Protein AF-A0A1A0M6Z0-F1 (afdb_monomer)

Structure (mmCIF, N/CA/C/O backbone):
data_AF-A0A1A0M6Z0-F1
#
_entry.id   AF-A0A1A0M6Z0-F1
#
loop_
_atom_site.group_PDB
_atom_site.id
_atom_site.type_symbol
_atom_site.label_atom_id
_atom_site.label_alt_id
_atom_site.label_comp_id
_atom_site.label_asym_id
_atom_site.label_entity_id
_atom_site.label_seq_id
_atom_site.pdbx_PDB_ins_code
_atom_site.Cartn_x
_atom_site.Cartn_y
_atom_site.Cartn_z
_atom_site.occupancy
_atom_site.B_iso_or_equiv
_atom_site.auth_seq_id
_atom_site.auth_comp_id
_atom_site.auth_asym_id
_atom_site.auth_atom_id
_atom_site.pdbx_PDB_model_num
ATOM 1 N N . MET A 1 1 ? 28.512 4.166 -19.469 1.00 42.91 1 MET A N 1
ATOM 2 C CA . MET A 1 1 ? 28.327 4.038 -18.009 1.00 42.91 1 MET A CA 1
ATOM 3 C C . MET A 1 1 ? 26.845 3.820 -17.763 1.00 42.91 1 MET A C 1
ATOM 5 O O . MET A 1 1 ? 26.070 4.728 -18.014 1.00 42.91 1 MET A O 1
ATOM 9 N N . THR A 1 2 ? 26.439 2.606 -17.400 1.00 44.97 2 THR A N 1
ATOM 10 C CA . THR A 1 2 ? 25.062 2.294 -16.995 1.00 44.97 2 THR A CA 1
ATOM 11 C C . THR A 1 2 ? 24.866 2.807 -15.576 1.00 44.97 2 THR A C 1
ATOM 13 O O . THR A 1 2 ? 25.335 2.184 -14.624 1.00 44.97 2 THR A O 1
ATOM 16 N N . THR A 1 3 ? 24.263 3.985 -15.435 1.00 50.03 3 THR A N 1
ATOM 17 C CA . THR A 1 3 ? 23.803 4.492 -14.141 1.00 50.03 3 THR A CA 1
ATOM 18 C C . THR A 1 3 ? 22.821 3.466 -13.589 1.00 50.03 3 THR A C 1
ATOM 20 O O . THR A 1 3 ? 21.829 3.167 -14.244 1.00 50.03 3 THR A O 1
ATOM 23 N N . ALA A 1 4 ? 23.149 2.845 -12.460 1.00 47.69 4 ALA A N 1
ATOM 24 C CA . ALA A 1 4 ? 22.268 1.855 -11.865 1.00 47.69 4 ALA A CA 1
ATOM 25 C C . ALA A 1 4 ? 21.030 2.556 -11.283 1.00 47.69 4 ALA A C 1
ATOM 27 O O . ALA A 1 4 ? 21.146 3.574 -10.598 1.00 47.69 4 ALA A O 1
ATOM 28 N N . ASP A 1 5 ? 19.859 2.018 -11.612 1.00 58.94 5 ASP A N 1
ATOM 29 C CA . ASP A 1 5 ? 18.557 2.546 -11.220 1.00 58.94 5 ASP A CA 1
ATOM 30 C C . ASP A 1 5 ? 18.281 2.252 -9.744 1.00 58.94 5 ASP A C 1
ATOM 32 O O . ASP A 1 5 ? 18.386 1.103 -9.303 1.00 58.94 5 ASP A O 1
ATOM 36 N N . TYR A 1 6 ? 17.882 3.267 -8.973 1.00 56.53 6 TYR A N 1
ATOM 37 C CA . TYR A 1 6 ? 17.514 3.072 -7.571 1.00 56.53 6 TYR A CA 1
ATOM 38 C C . TYR A 1 6 ? 16.290 3.894 -7.169 1.00 56.53 6 TYR A C 1
ATOM 40 O O . TYR A 1 6 ? 16.119 5.054 -7.543 1.00 56.53 6 TYR A O 1
ATOM 48 N N . TRP A 1 7 ? 15.457 3.270 -6.339 1.00 61.56 7 TRP A N 1
ATOM 49 C CA . TRP A 1 7 ? 14.316 3.888 -5.680 1.00 61.56 7 TRP A CA 1
ATOM 50 C C . TRP A 1 7 ? 14.749 4.431 -4.328 1.00 61.56 7 TRP A C 1
ATOM 52 O O . TRP A 1 7 ? 15.150 3.664 -3.449 1.00 61.56 7 TRP A O 1
ATOM 62 N N . LEU A 1 8 ? 14.641 5.746 -4.139 1.00 61.22 8 LEU A N 1
ATOM 63 C CA . LEU A 1 8 ? 15.002 6.363 -2.869 1.00 61.22 8 LEU A CA 1
ATOM 64 C C . LEU A 1 8 ? 13.755 6.531 -1.993 1.00 61.22 8 LEU A C 1
ATOM 66 O O . LEU A 1 8 ? 12.847 7.290 -2.367 1.00 61.22 8 LEU A O 1
ATOM 70 N N . PRO A 1 9 ? 13.690 5.854 -0.826 1.00 66.19 9 PRO A N 1
ATOM 71 C CA . PRO A 1 9 ? 12.612 6.086 0.122 1.00 66.19 9 PRO A CA 1
ATOM 72 C C . PRO A 1 9 ? 12.661 7.550 0.551 1.00 66.19 9 PRO A C 1
ATOM 74 O O . PRO A 1 9 ? 13.737 8.068 0.841 1.00 66.19 9 PRO A O 1
ATOM 77 N N . GLN A 1 10 ? 11.512 8.221 0.596 1.00 70.44 10 GLN A N 1
ATOM 78 C CA . GLN A 1 10 ? 11.462 9.629 0.985 1.00 70.44 10 GLN A CA 1
ATOM 79 C C . GLN A 1 10 ? 11.351 9.757 2.514 1.00 70.44 10 GLN A C 1
ATOM 81 O O . GLN A 1 10 ? 10.290 9.455 3.077 1.00 70.44 10 GLN A O 1
ATOM 86 N N . PRO A 1 11 ? 12.421 10.170 3.225 1.00 62.00 11 PRO A N 1
ATOM 87 C CA . PRO A 1 11 ? 12.352 10.375 4.667 1.00 62.00 11 PRO A CA 1
ATOM 88 C C . PRO A 1 11 ? 11.348 11.491 4.989 1.00 62.00 11 PRO A C 1
ATOM 90 O O . PRO A 1 11 ? 11.318 12.525 4.332 1.00 62.00 11 PRO A O 1
ATOM 93 N N . GLY A 1 12 ? 10.495 11.268 5.992 1.00 66.81 12 GLY A N 1
ATOM 94 C CA . GLY A 1 12 ? 9.448 12.216 6.401 1.00 66.81 12 GLY A CA 1
ATOM 95 C C . GLY A 1 12 ? 8.078 11.997 5.748 1.00 66.81 12 GLY A C 1
ATOM 96 O O . GLY A 1 12 ? 7.085 12.500 6.268 1.00 66.81 12 GLY A O 1
ATOM 97 N N . ARG A 1 13 ? 7.979 11.192 4.680 1.00 75.00 13 ARG A N 1
ATOM 98 C CA . ARG A 1 13 ? 6.681 10.794 4.110 1.00 75.00 13 ARG A CA 1
ATOM 99 C C . ARG A 1 13 ? 6.037 9.653 4.918 1.00 75.00 13 ARG A C 1
ATOM 101 O O . ARG A 1 13 ? 6.749 8.805 5.471 1.00 75.00 13 ARG A O 1
ATOM 108 N N . PRO A 1 14 ? 4.694 9.619 5.024 1.00 77.50 14 PRO A N 1
ATOM 109 C CA . PRO A 1 14 ? 3.999 8.604 5.804 1.00 77.50 14 PRO A CA 1
ATOM 110 C C . PRO A 1 14 ? 4.190 7.209 5.201 1.00 77.50 14 PRO A C 1
ATOM 112 O O . PRO A 1 14 ? 4.203 7.026 3.988 1.00 77.50 14 PRO A O 1
ATOM 115 N N . LYS A 1 15 ? 4.315 6.206 6.076 1.00 86.56 15 LYS A N 1
ATOM 116 C CA . LYS A 1 15 ? 4.218 4.788 5.709 1.00 86.56 15 LYS A CA 1
ATOM 117 C C . LYS A 1 15 ? 2.877 4.248 6.176 1.00 86.56 15 LYS A C 1
ATOM 119 O O . LYS A 1 15 ? 2.520 4.439 7.342 1.00 86.56 15 LYS A O 1
ATOM 124 N N . ILE A 1 16 ? 2.190 3.512 5.309 1.00 90.38 16 ILE A N 1
ATOM 125 C CA . ILE A 1 16 ? 0.887 2.919 5.621 1.00 90.38 16 ILE A CA 1
ATOM 126 C C . ILE A 1 16 ? 1.052 1.410 5.755 1.00 90.38 16 ILE A C 1
ATOM 128 O O . ILE A 1 16 ? 1.494 0.727 4.836 1.00 90.38 16 ILE A O 1
ATOM 132 N N . LYS A 1 17 ? 0.714 0.863 6.921 1.00 91.62 17 LYS A N 1
ATOM 133 C CA . LYS A 1 17 ? 0.762 -0.582 7.165 1.00 91.62 17 LYS A CA 1
ATOM 134 C C . LYS A 1 17 ? -0.562 -1.213 6.774 1.00 91.62 17 LYS A C 1
ATOM 136 O O . LYS A 1 17 ? -1.584 -0.852 7.349 1.00 91.62 17 LYS A O 1
ATOM 141 N N . LEU A 1 18 ? -0.525 -2.207 5.896 1.00 90.69 18 LEU A N 1
ATOM 142 C CA . LEU A 1 18 ? -1.673 -3.060 5.629 1.00 90.69 18 LEU A CA 1
ATOM 143 C C . LEU A 1 18 ? -1.694 -4.227 6.617 1.00 90.69 18 LEU A C 1
ATOM 145 O O . LEU A 1 18 ? -0.707 -4.960 6.745 1.00 90.69 18 LEU A O 1
ATOM 149 N N . LEU A 1 19 ? -2.810 -4.391 7.318 1.00 90.31 19 LEU A N 1
ATOM 150 C CA . LEU A 1 19 ? -3.018 -5.399 8.350 1.00 90.31 19 LEU A CA 1
ATOM 151 C C . LEU A 1 19 ? -4.019 -6.461 7.884 1.00 90.31 19 LEU A C 1
ATOM 153 O O . LEU A 1 19 ? -5.024 -6.134 7.253 1.00 90.31 19 LEU A O 1
ATOM 157 N N . ASP A 1 20 ? -3.763 -7.722 8.228 1.00 87.06 20 ASP A N 1
ATOM 158 C CA . ASP A 1 20 ? -4.766 -8.782 8.118 1.00 87.06 20 ASP A CA 1
ATOM 159 C C . ASP A 1 20 ? -5.841 -8.668 9.216 1.00 87.06 20 ASP A C 1
ATOM 161 O O . ASP A 1 20 ? -5.754 -7.836 10.121 1.00 87.06 20 ASP A O 1
ATOM 165 N N . GLU A 1 21 ? -6.850 -9.536 9.153 1.00 85.38 21 GLU A N 1
ATOM 166 C CA . GLU A 1 21 ? -7.948 -9.618 10.132 1.00 85.38 21 GLU A CA 1
ATOM 167 C C . GLU A 1 21 ? -7.468 -9.914 11.563 1.00 85.38 21 GLU A C 1
ATOM 169 O O . GLU A 1 21 ? -8.157 -9.625 12.536 1.00 85.38 21 GLU A O 1
ATOM 174 N N . ARG A 1 22 ? -6.254 -10.456 11.708 1.00 84.12 22 ARG A N 1
ATOM 175 C CA . ARG A 1 22 ? -5.599 -10.730 12.993 1.00 84.12 22 ARG A CA 1
ATOM 176 C C . ARG A 1 22 ? -4.721 -9.563 13.464 1.00 84.12 22 ARG A C 1
ATOM 178 O O . ARG A 1 22 ? -3.965 -9.718 14.422 1.00 84.12 22 ARG A O 1
ATOM 185 N N . GLY A 1 23 ? -4.756 -8.418 12.778 1.00 83.81 23 GLY A N 1
ATOM 186 C CA . GLY A 1 23 ? -3.953 -7.232 13.086 1.00 83.81 23 GLY A CA 1
ATOM 187 C C . GLY A 1 23 ? -2.468 -7.356 12.720 1.00 83.81 23 GLY A C 1
ATOM 188 O O . GLY A 1 23 ? -1.654 -6.514 13.112 1.00 83.81 23 GLY A O 1
ATOM 189 N N . ARG A 1 24 ? -2.066 -8.393 11.977 1.00 85.12 24 ARG A N 1
ATOM 190 C CA . ARG A 1 24 ? -0.671 -8.611 11.575 1.00 85.12 24 ARG A CA 1
ATOM 191 C C . ARG A 1 24 ? -0.381 -7.837 10.300 1.00 85.12 24 ARG A C 1
ATOM 193 O O . ARG A 1 24 ? -1.099 -7.955 9.317 1.00 85.12 24 ARG A O 1
ATOM 200 N N . THR A 1 25 ? 0.734 -7.109 10.276 1.00 86.44 25 THR A N 1
ATOM 201 C CA . THR A 1 25 ? 1.188 -6.449 9.044 1.00 86.44 25 THR A CA 1
ATOM 202 C C . THR A 1 25 ? 1.530 -7.487 7.983 1.00 86.44 25 THR A C 1
ATOM 204 O O . THR A 1 25 ? 2.361 -8.368 8.243 1.00 86.44 25 THR A O 1
ATOM 207 N N . VAL A 1 26 ? 0.898 -7.360 6.818 1.00 84.25 26 VAL A N 1
ATOM 208 C CA . VAL A 1 26 ? 1.119 -8.195 5.629 1.00 84.25 26 VAL A CA 1
ATOM 209 C C . VAL A 1 26 ? 1.898 -7.453 4.545 1.00 84.25 26 VAL A C 1
ATOM 211 O O . VAL A 1 26 ? 2.695 -8.068 3.848 1.00 84.25 26 VAL A O 1
ATOM 214 N N . CYS A 1 27 ? 1.732 -6.134 4.461 1.00 86.69 27 CYS A N 1
ATOM 215 C CA . CYS A 1 27 ? 2.376 -5.262 3.484 1.00 86.69 27 CYS A CA 1
ATOM 216 C C . CYS A 1 27 ? 2.587 -3.881 4.115 1.00 86.69 27 CYS A C 1
ATOM 218 O O . CYS A 1 27 ? 1.865 -3.495 5.041 1.00 86.69 27 CYS A O 1
ATOM 220 N N . VAL A 1 28 ? 3.577 -3.139 3.638 1.00 88.31 28 VAL A N 1
ATOM 221 C CA . VAL A 1 28 ? 3.775 -1.732 3.995 1.00 88.31 28 VAL A CA 1
ATOM 222 C C . VAL A 1 28 ? 3.829 -0.932 2.708 1.00 88.31 28 VAL A C 1
ATOM 224 O O . VAL A 1 28 ? 4.572 -1.290 1.814 1.00 88.31 28 VAL A O 1
ATOM 227 N N . PHE A 1 29 ? 3.068 0.145 2.605 1.00 87.62 29 PHE A N 1
ATOM 228 C CA . PHE A 1 29 ? 3.183 1.081 1.496 1.00 87.62 29 PHE A CA 1
ATOM 229 C C . PHE A 1 29 ? 4.147 2.193 1.896 1.00 87.62 29 PHE A C 1
ATOM 231 O O . PHE A 1 29 ? 3.946 2.857 2.921 1.00 87.62 29 PHE A O 1
ATOM 238 N N . GLY A 1 30 ? 5.220 2.345 1.124 1.00 84.19 30 GLY A N 1
ATOM 239 C CA . GLY A 1 30 ? 6.194 3.420 1.271 1.00 84.19 30 GLY A CA 1
ATOM 240 C C . GLY A 1 30 ? 6.110 4.393 0.102 1.00 84.19 30 GLY A C 1
ATOM 241 O O . GLY A 1 30 ? 5.758 3.997 -1.004 1.00 84.19 30 GLY A O 1
ATOM 242 N N .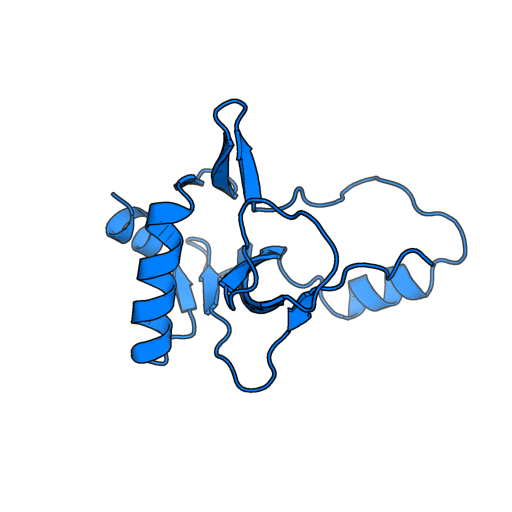 TRP A 1 31 ? 6.429 5.660 0.355 1.00 80.44 31 TRP A N 1
ATOM 243 C CA . TRP A 1 31 ? 6.521 6.688 -0.678 1.00 80.44 31 TRP A CA 1
ATOM 244 C C . TRP A 1 31 ? 7.959 6.771 -1.184 1.00 80.44 31 TRP A C 1
ATOM 246 O O . TRP A 1 31 ? 8.894 6.977 -0.398 1.00 80.44 31 TRP A O 1
ATOM 256 N N . TYR A 1 32 ? 8.138 6.599 -2.486 1.00 77.19 32 TYR A N 1
ATOM 257 C CA . TYR A 1 32 ? 9.444 6.596 -3.125 1.00 77.19 32 TYR A CA 1
ATOM 258 C C . TYR A 1 32 ? 9.492 7.644 -4.218 1.00 77.19 32 TYR A C 1
ATOM 260 O O . TYR A 1 32 ? 8.520 7.868 -4.933 1.00 77.19 32 TYR A O 1
ATOM 268 N N . LYS A 1 33 ? 10.660 8.263 -4.357 1.00 67.88 33 LYS A N 1
ATOM 269 C CA . LYS A 1 33 ? 10.969 9.118 -5.494 1.00 67.88 33 LYS A CA 1
ATOM 270 C C . LYS A 1 33 ? 11.880 8.349 -6.429 1.00 67.88 33 LYS A C 1
ATOM 272 O O . LYS A 1 33 ? 12.887 7.785 -5.990 1.00 67.88 33 LYS A O 1
ATOM 277 N N . HIS A 1 34 ? 11.518 8.337 -7.703 1.00 63.47 34 HIS A N 1
ATOM 278 C CA . HIS A 1 34 ? 12.392 7.825 -8.740 1.00 63.47 34 HIS A CA 1
ATOM 279 C C . HIS A 1 34 ? 13.527 8.820 -8.995 1.00 63.47 34 HIS A C 1
ATOM 281 O O . HIS A 1 34 ? 13.284 10.016 -9.160 1.00 63.47 34 HIS A O 1
ATOM 287 N N . THR A 1 35 ? 14.763 8.335 -9.057 1.00 57.66 35 THR A N 1
ATOM 288 C CA . THR A 1 35 ? 15.905 9.114 -9.551 1.00 57.66 35 THR A CA 1
ATOM 289 C C . THR A 1 35 ? 16.415 8.468 -10.834 1.00 57.66 35 THR A C 1
ATOM 291 O O . THR A 1 35 ? 16.539 7.252 -10.897 1.00 57.66 35 THR A O 1
ATOM 294 N N . GLN A 1 36 ? 16.627 9.279 -11.870 1.00 51.78 36 GLN A N 1
ATOM 295 C CA . GLN A 1 36 ? 16.611 8.877 -13.278 1.00 51.78 36 GLN A CA 1
ATOM 296 C C . GLN A 1 36 ? 17.684 7.844 -13.694 1.00 51.78 36 GLN A C 1
ATOM 298 O O . GLN A 1 36 ? 18.882 8.111 -13.622 1.00 51.78 36 GLN A O 1
ATOM 303 N N . GLY A 1 37 ? 17.191 6.744 -14.265 1.00 47.06 37 GLY A N 1
ATOM 304 C CA . GLY A 1 37 ? 17.741 5.895 -15.325 1.00 47.06 37 GLY A CA 1
ATOM 305 C C . GLY A 1 37 ? 16.554 5.107 -15.933 1.00 47.06 37 GLY A C 1
ATOM 306 O O . GLY A 1 37 ? 15.450 5.123 -15.381 1.00 47.06 37 GLY A O 1
ATOM 307 N N . ALA A 1 38 ? 16.657 4.640 -17.177 1.00 49.16 38 ALA A N 1
ATOM 308 C CA . ALA A 1 38 ? 15.487 4.372 -18.020 1.00 49.16 38 ALA A CA 1
ATOM 309 C C . ALA A 1 38 ? 14.696 3.090 -17.655 1.00 49.16 38 ALA A C 1
ATOM 311 O O . ALA A 1 38 ? 15.259 2.006 -17.585 1.00 49.16 38 ALA A O 1
ATOM 312 N N . LEU A 1 39 ? 13.359 3.239 -17.618 1.00 48.44 39 LEU A N 1
ATOM 313 C CA . LEU A 1 39 ? 12.297 2.216 -17.733 1.00 48.44 39 LEU A CA 1
ATOM 314 C C . LEU A 1 39 ? 11.969 1.336 -16.506 1.00 48.44 39 LEU A C 1
ATOM 316 O O . LEU A 1 39 ? 12.196 0.129 -16.494 1.00 48.44 39 LEU A O 1
ATOM 320 N N . ALA A 1 40 ? 11.181 1.902 -15.585 1.00 44.94 40 ALA A N 1
ATOM 321 C CA . ALA A 1 40 ? 10.017 1.205 -15.027 1.00 44.94 40 ALA A CA 1
ATOM 322 C C . ALA A 1 40 ? 8.745 1.872 -15.600 1.00 44.94 40 ALA A C 1
ATOM 324 O O . ALA A 1 40 ? 8.431 2.998 -15.218 1.00 44.94 40 ALA A O 1
ATOM 325 N N . PRO A 1 41 ? 8.009 1.244 -16.536 1.00 44.75 41 PRO A N 1
ATOM 326 C CA . PRO A 1 41 ? 6.936 1.911 -17.288 1.00 44.75 41 PRO A CA 1
ATOM 327 C C . PRO A 1 41 ? 5.708 2.326 -16.454 1.00 44.75 41 PRO A C 1
ATOM 329 O O . PRO A 1 41 ? 4.815 2.976 -16.982 1.00 44.75 41 PRO A O 1
ATOM 332 N N . TRP A 1 42 ? 5.652 1.981 -15.163 1.00 50.59 42 TRP A N 1
ATOM 333 C CA . TRP A 1 42 ? 4.616 2.443 -14.227 1.00 50.59 42 TRP A CA 1
ATOM 334 C C . TRP A 1 42 ? 4.988 3.703 -13.448 1.00 50.59 42 TRP A C 1
ATOM 336 O O . TRP A 1 42 ? 4.158 4.222 -12.707 1.00 50.59 42 TRP A O 1
ATOM 346 N N . ALA A 1 43 ? 6.221 4.182 -13.586 1.00 48.19 43 ALA A N 1
ATOM 347 C CA . ALA A 1 43 ? 6.700 5.335 -12.853 1.00 48.19 43 ALA A CA 1
ATOM 348 C C . ALA A 1 43 ? 7.547 6.220 -13.763 1.00 48.19 43 ALA A C 1
ATOM 350 O O . ALA A 1 43 ? 8.779 6.200 -13.790 1.00 48.19 43 ALA A O 1
ATOM 351 N N . THR A 1 44 ? 6.834 7.021 -14.538 1.00 42.97 44 THR A N 1
ATOM 352 C CA . THR A 1 44 ? 7.364 8.141 -15.303 1.00 42.97 44 THR A CA 1
ATOM 353 C C . THR A 1 44 ? 7.831 9.243 -14.355 1.00 42.97 44 THR A C 1
ATOM 355 O O . THR A 1 44 ? 7.097 10.181 -14.104 1.00 42.97 44 THR A O 1
ATOM 358 N N . GLY A 1 45 ? 9.037 9.137 -13.785 1.00 46.44 45 GLY A N 1
ATOM 359 C CA . GLY A 1 45 ? 9.724 10.263 -13.120 1.00 46.44 45 GLY A CA 1
ATOM 360 C C . GLY A 1 45 ? 9.042 10.881 -11.886 1.00 46.44 45 GLY A C 1
ATOM 361 O O . GLY A 1 45 ? 9.530 11.884 -11.368 1.00 46.44 45 GLY A O 1
ATOM 362 N N . GLU A 1 46 ? 7.955 10.287 -11.402 1.00 61.97 46 GLU A N 1
ATOM 363 C CA . GLU A 1 46 ? 7.066 10.842 -10.382 1.00 61.97 46 GLU A CA 1
ATOM 364 C C . GLU A 1 46 ? 7.188 10.082 -9.057 1.00 61.97 46 GLU A C 1
ATOM 366 O O . GLU A 1 46 ? 7.506 8.889 -9.006 1.00 61.97 46 GLU A O 1
ATOM 371 N N . GLU A 1 47 ? 6.986 10.803 -7.953 1.00 70.75 47 GLU A N 1
ATOM 372 C CA . GLU A 1 47 ? 6.898 10.182 -6.636 1.00 70.75 47 GLU A CA 1
ATOM 373 C C . GLU A 1 47 ? 5.677 9.257 -6.592 1.00 70.75 47 GLU A C 1
ATOM 375 O O . GLU A 1 47 ? 4.601 9.628 -7.055 1.00 70.75 47 GLU A O 1
ATOM 380 N N . CYS A 1 48 ? 5.824 8.054 -6.043 1.00 76.00 48 CYS A N 1
ATOM 381 C CA . CYS A 1 48 ? 4.727 7.096 -6.005 1.00 76.00 48 CYS A CA 1
ATOM 382 C C . CYS A 1 48 ? 4.771 6.198 -4.770 1.00 76.00 48 CYS A C 1
ATOM 384 O O . CYS A 1 48 ? 5.800 6.022 -4.104 1.00 76.00 48 CYS A O 1
ATOM 386 N N . TRP A 1 49 ? 3.621 5.596 -4.479 1.00 83.12 49 TRP A N 1
ATOM 387 C CA . TRP A 1 49 ? 3.536 4.490 -3.539 1.00 83.12 49 TRP A CA 1
ATOM 388 C C . TRP A 1 49 ? 4.212 3.246 -4.117 1.00 83.12 49 TRP A C 1
ATOM 390 O O . TRP A 1 49 ? 3.983 2.872 -5.265 1.00 83.12 49 TRP A O 1
ATOM 400 N N . ILE A 1 50 ? 4.974 2.548 -3.281 1.00 81.56 50 ILE A N 1
ATOM 401 C CA . ILE A 1 50 ? 5.498 1.215 -3.568 1.00 81.56 50 ILE A CA 1
ATOM 402 C C . ILE A 1 50 ? 5.051 0.276 -2.445 1.00 81.56 50 ILE A C 1
ATOM 404 O O . ILE A 1 50 ? 5.269 0.580 -1.265 1.00 81.56 50 ILE A O 1
ATOM 408 N N . PRO A 1 51 ? 4.414 -0.862 -2.773 1.00 82.88 51 PRO A N 1
ATOM 409 C CA . PRO A 1 51 ? 4.108 -1.880 -1.789 1.00 82.88 51 PRO A CA 1
ATOM 410 C C . PRO A 1 51 ? 5.380 -2.674 -1.475 1.00 82.88 51 PRO A C 1
ATOM 412 O O . PRO A 1 51 ? 5.963 -3.355 -2.314 1.00 82.88 51 PRO A O 1
ATOM 415 N N . GLU A 1 52 ? 5.809 -2.590 -0.229 1.00 79.44 52 GLU A N 1
ATOM 416 C CA . GLU A 1 52 ? 6.918 -3.344 0.323 1.00 79.44 52 GLU A CA 1
ATOM 417 C C . GLU A 1 52 ? 6.387 -4.600 1.011 1.00 79.44 52 GLU A C 1
ATOM 419 O O . GLU A 1 52 ? 5.424 -4.571 1.794 1.00 79.44 52 GLU A O 1
ATOM 424 N N . ASN A 1 53 ? 7.081 -5.714 0.783 1.00 73.19 53 ASN A N 1
ATOM 425 C CA . ASN A 1 53 ? 6.921 -6.892 1.618 1.00 73.19 53 ASN A CA 1
ATOM 426 C C . ASN A 1 53 ? 7.104 -6.518 3.089 1.00 73.19 53 ASN A C 1
ATOM 428 O O . ASN A 1 53 ? 7.905 -5.646 3.435 1.00 73.19 53 ASN A O 1
ATOM 432 N N . LYS A 1 54 ? 6.373 -7.211 3.969 1.00 67.81 54 LYS A N 1
ATOM 433 C CA . LYS A 1 54 ? 6.517 -7.038 5.414 1.00 67.81 54 LYS A CA 1
ATOM 434 C C . LYS A 1 54 ? 8.008 -6.996 5.777 1.00 67.81 54 LYS A C 1
ATOM 436 O O . LYS A 1 54 ? 8.711 -7.959 5.455 1.00 67.81 54 LYS A O 1
ATOM 441 N N . PRO A 1 55 ? 8.487 -5.949 6.477 1.00 52.69 55 PRO A N 1
ATOM 442 C CA . PRO A 1 55 ? 9.867 -5.916 6.916 1.00 52.69 55 PRO A CA 1
ATOM 443 C C . PRO A 1 55 ? 10.108 -7.157 7.766 1.00 52.69 55 PRO A C 1
ATOM 445 O O . PRO A 1 55 ? 9.454 -7.380 8.795 1.00 52.69 55 PRO A O 1
ATOM 448 N N . GLN A 1 56 ? 11.007 -8.010 7.286 1.00 53.69 56 GLN A N 1
ATOM 449 C CA . GLN A 1 56 ? 11.488 -9.135 8.059 1.00 53.69 56 GLN A CA 1
ATOM 450 C C . GLN A 1 56 ? 12.042 -8.571 9.368 1.00 53.69 56 GLN A C 1
ATOM 452 O O . GLN A 1 56 ? 12.754 -7.565 9.360 1.00 53.69 56 GLN A O 1
ATOM 457 N N . ARG A 1 57 ? 11.661 -9.164 10.511 1.00 50.69 57 ARG 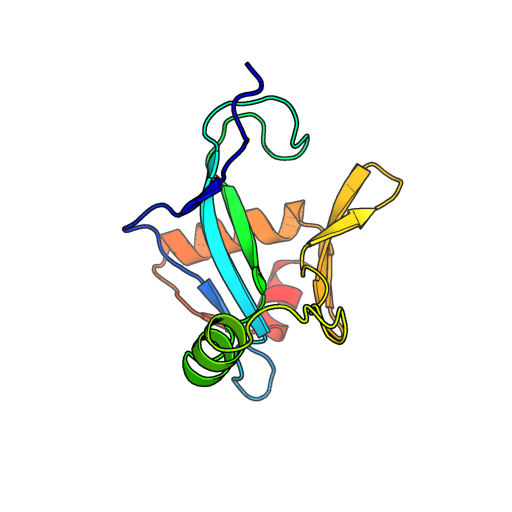A N 1
ATOM 458 C CA . ARG A 1 57 ? 12.139 -8.700 11.826 1.00 50.69 57 ARG A CA 1
ATOM 459 C C . ARG A 1 57 ? 13.662 -8.546 11.765 1.00 50.69 57 ARG A C 1
ATOM 461 O O . ARG A 1 57 ? 14.317 -9.389 11.161 1.00 50.69 57 ARG A O 1
ATOM 468 N N . ASP A 1 58 ? 14.235 -7.552 12.444 1.00 51.59 58 ASP A N 1
ATOM 469 C CA . ASP A 1 58 ? 15.691 -7.305 12.442 1.00 51.59 58 ASP A CA 1
ATOM 470 C C . ASP A 1 58 ? 16.532 -8.556 12.725 1.00 51.59 58 ASP A C 1
ATOM 472 O O . ASP A 1 58 ? 17.634 -8.702 12.208 1.00 51.59 58 ASP A O 1
ATOM 476 N N . LYS A 1 59 ? 15.992 -9.510 13.490 1.00 47.59 59 LYS A N 1
ATOM 477 C CA . LYS A 1 59 ? 16.604 -10.821 13.746 1.00 47.59 59 LYS A CA 1
ATOM 478 C C . LYS A 1 59 ? 16.785 -11.672 12.479 1.00 47.59 59 LYS A C 1
ATOM 480 O O . LYS A 1 59 ? 17.783 -12.369 12.349 1.00 47.59 59 LYS A O 1
ATOM 485 N N . GLN A 1 60 ? 15.833 -11.623 11.555 1.00 51.69 60 GLN A N 1
ATOM 486 C CA . GLN A 1 60 ? 15.891 -12.301 10.262 1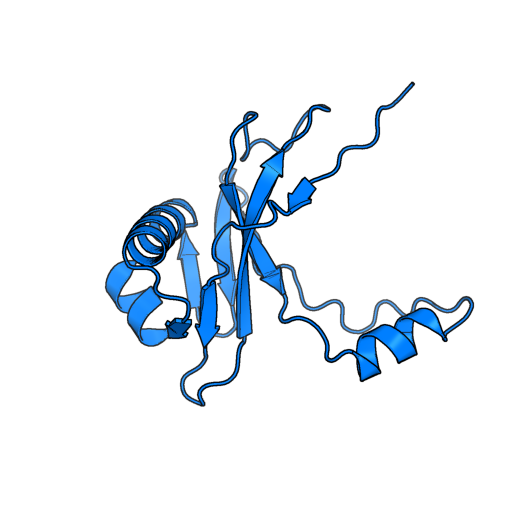.00 51.69 60 GLN A CA 1
ATOM 487 C C . GLN A 1 60 ? 16.795 -11.537 9.285 1.00 51.69 60 GLN A C 1
ATOM 489 O O . GLN A 1 60 ? 17.628 -12.165 8.642 1.00 51.69 60 GLN A O 1
ATOM 494 N N . ARG A 1 61 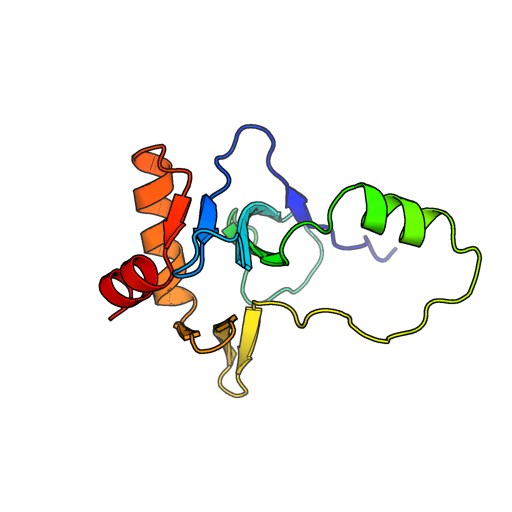? 16.744 -1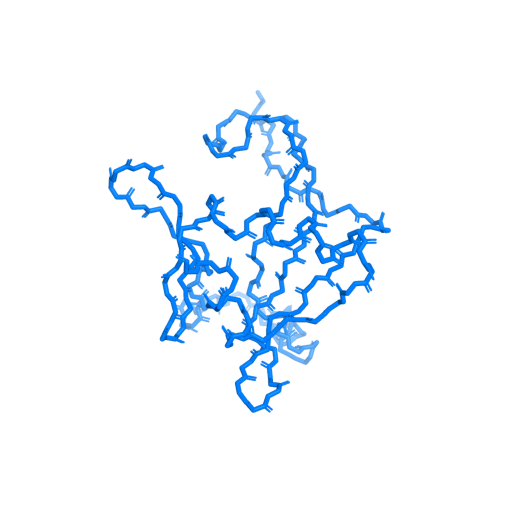0.195 9.284 1.00 50.66 61 ARG A N 1
ATOM 495 C CA . ARG A 1 61 ? 17.682 -9.348 8.523 1.00 50.66 61 ARG A CA 1
ATOM 496 C C . ARG A 1 61 ? 19.140 -9.586 8.941 1.00 50.66 61 ARG A C 1
ATOM 498 O O . ARG A 1 61 ? 19.999 -9.772 8.091 1.00 50.66 61 ARG A O 1
ATOM 505 N N . ARG A 1 62 ? 19.418 -9.671 10.250 1.00 51.38 62 ARG A N 1
ATOM 506 C CA . ARG A 1 62 ? 20.748 -10.022 10.791 1.00 51.38 62 ARG A CA 1
ATOM 507 C C . ARG A 1 62 ? 21.175 -11.443 10.425 1.00 51.38 62 ARG A C 1
ATOM 509 O O . ARG A 1 62 ? 22.333 -11.636 10.092 1.00 51.38 62 ARG A O 1
ATOM 516 N N . ARG A 1 63 ? 20.258 -12.419 10.430 1.00 52.31 63 ARG A N 1
ATOM 517 C CA . ARG A 1 63 ? 20.555 -13.787 9.962 1.00 52.31 63 ARG A CA 1
ATOM 518 C C . ARG A 1 63 ? 20.922 -13.834 8.479 1.00 52.31 63 ARG A C 1
ATOM 520 O O . ARG A 1 63 ? 21.784 -14.619 8.118 1.00 52.31 63 ARG A O 1
ATOM 527 N N . MET A 1 64 ? 20.293 -13.001 7.652 1.00 50.69 64 MET A N 1
ATOM 528 C CA . MET A 1 64 ? 20.621 -12.896 6.227 1.00 50.69 64 MET A CA 1
ATOM 529 C C . MET A 1 64 ? 21.957 -12.191 5.976 1.00 50.69 64 MET A C 1
ATOM 531 O O . MET A 1 64 ? 22.677 -12.575 5.067 1.00 50.69 64 MET A O 1
ATOM 535 N N . LEU A 1 65 ? 22.307 -11.196 6.799 1.00 51.16 65 LEU A N 1
ATOM 536 C CA . LEU A 1 65 ? 23.595 -10.493 6.724 1.00 51.16 65 LEU A CA 1
ATOM 537 C C . LEU A 1 65 ? 24.776 -11.331 7.248 1.00 51.16 65 LEU A C 1
ATOM 539 O O . LEU A 1 65 ? 25.905 -11.089 6.847 1.00 51.16 65 LEU A O 1
ATOM 543 N N . GLN A 1 66 ? 24.530 -12.289 8.149 1.00 46.88 66 GLN A N 1
ATOM 544 C CA . GLN A 1 66 ? 25.558 -13.165 8.736 1.00 46.88 66 GLN A CA 1
ATOM 545 C C . GLN A 1 66 ? 25.789 -14.466 7.957 1.00 46.88 66 GLN A C 1
ATOM 547 O O . GLN A 1 66 ? 26.736 -15.190 8.255 1.00 46.88 66 GLN A O 1
ATOM 552 N N . SER A 1 67 ? 24.930 -14.810 6.993 1.00 44.81 67 SER A N 1
ATOM 553 C CA . SER A 1 67 ? 25.162 -15.973 6.140 1.00 44.81 67 SER A CA 1
ATOM 554 C C . SER A 1 67 ? 26.085 -15.586 4.990 1.00 44.81 67 SER A C 1
ATOM 556 O O . SER A 1 67 ? 25.615 -15.234 3.907 1.00 44.81 67 SER A O 1
ATOM 558 N N . ASP A 1 68 ? 27.391 -15.666 5.229 1.00 42.59 68 ASP A N 1
ATOM 559 C CA . ASP A 1 68 ? 28.384 -15.657 4.162 1.00 42.59 68 ASP A CA 1
ATOM 560 C C . ASP A 1 68 ? 28.038 -16.745 3.128 1.00 42.59 68 ASP A C 1
ATOM 562 O O . ASP A 1 68 ? 27.987 -17.944 3.407 1.00 42.59 68 ASP A O 1
ATOM 566 N N . ASN A 1 69 ? 27.779 -16.295 1.904 1.00 39.94 69 ASN A N 1
ATOM 567 C CA . ASN A 1 69 ? 27.963 -17.051 0.670 1.00 39.94 69 ASN A CA 1
ATOM 568 C C . ASN A 1 69 ? 27.063 -18.269 0.352 1.00 39.94 69 ASN A C 1
ATOM 570 O O . ASN A 1 69 ? 27.423 -19.085 -0.496 1.00 39.94 69 ASN A O 1
ATOM 574 N N . LYS A 1 70 ? 25.856 -18.396 0.923 1.00 38.28 70 LYS A N 1
ATOM 575 C CA . LYS A 1 70 ? 24.812 -19.280 0.349 1.00 38.28 70 LYS A CA 1
ATOM 576 C C . LYS A 1 70 ? 23.440 -18.620 0.364 1.00 38.28 70 LYS A C 1
ATOM 578 O O . LYS A 1 70 ? 22.592 -18.929 1.200 1.00 38.28 70 LYS A O 1
ATOM 583 N N . TYR A 1 71 ? 23.207 -17.754 -0.621 1.00 38.41 71 TYR A N 1
ATOM 584 C CA . TYR A 1 71 ? 21.859 -17.384 -1.041 1.00 38.41 71 TYR A CA 1
ATOM 585 C C . TYR A 1 71 ? 21.103 -18.664 -1.423 1.00 38.41 71 TYR A C 1
ATOM 587 O O . TYR A 1 71 ? 21.293 -19.214 -2.504 1.00 38.41 71 TYR A O 1
ATOM 595 N N . ARG A 1 72 ? 20.283 -19.198 -0.514 1.00 38.91 72 ARG A N 1
ATOM 596 C CA . ARG A 1 72 ? 19.280 -20.205 -0.867 1.00 38.91 72 ARG A CA 1
ATOM 597 C C . ARG A 1 72 ? 18.042 -19.434 -1.334 1.00 38.91 72 ARG A C 1
ATOM 599 O O . ARG A 1 72 ? 17.437 -18.767 -0.497 1.00 38.91 72 ARG A O 1
ATOM 606 N N . PRO A 1 73 ? 17.627 -19.518 -2.611 1.00 35.91 73 PRO A N 1
ATOM 607 C CA . PRO A 1 73 ? 16.421 -18.860 -3.123 1.00 35.91 73 PRO A CA 1
ATOM 608 C C . PRO A 1 73 ? 15.134 -19.561 -2.638 1.00 35.91 73 PRO A C 1
ATOM 610 O O . PRO A 1 73 ? 14.206 -19.791 -3.402 1.00 35.91 73 PRO A O 1
ATOM 613 N N . GLY A 1 74 ? 15.073 -19.944 -1.361 1.00 34.34 74 GLY A N 1
ATOM 614 C CA . GLY A 1 74 ? 13.913 -20.567 -0.736 1.00 34.34 74 GLY A CA 1
ATOM 615 C C . GLY A 1 74 ? 13.207 -19.549 0.146 1.00 34.34 74 GLY A C 1
ATOM 616 O O . GLY A 1 74 ? 13.695 -19.252 1.232 1.00 34.34 74 GLY A O 1
ATOM 617 N N . HIS A 1 75 ? 12.059 -19.051 -0.315 1.00 38.81 75 HIS A N 1
ATOM 618 C CA . HIS A 1 75 ? 11.203 -18.041 0.327 1.00 38.81 75 HIS A CA 1
ATOM 619 C C . HIS A 1 75 ? 11.613 -16.574 0.126 1.00 38.81 75 HIS A C 1
ATOM 621 O O . HIS A 1 75 ? 11.565 -15.772 1.061 1.00 38.81 75 HIS A O 1
ATOM 627 N N . GLN A 1 76 ? 11.916 -16.173 -1.113 1.00 46.84 76 GLN A N 1
ATOM 628 C CA . GLN A 1 76 ? 11.549 -14.808 -1.494 1.00 46.84 76 GLN A CA 1
ATOM 629 C C . GLN A 1 76 ? 10.023 -14.736 -1.430 1.00 46.84 76 GLN A C 1
ATOM 631 O O . GLN A 1 76 ? 9.336 -15.396 -2.209 1.00 46.84 76 GLN A O 1
ATOM 636 N N . THR A 1 77 ? 9.481 -14.004 -0.455 1.00 54.06 77 THR A N 1
ATOM 637 C CA . THR A 1 77 ? 8.063 -13.648 -0.496 1.00 54.06 77 THR A CA 1
ATOM 638 C C . THR A 1 77 ? 7.855 -12.913 -1.818 1.00 54.06 77 THR A C 1
ATOM 640 O O . THR A 1 77 ? 8.576 -11.937 -2.054 1.00 54.06 77 THR A O 1
ATOM 643 N N . PRO A 1 78 ? 6.957 -13.382 -2.703 1.00 60.16 78 PRO A N 1
ATOM 644 C CA . PRO A 1 78 ? 6.739 -12.718 -3.978 1.00 60.16 78 PRO A CA 1
ATOM 645 C C . PRO A 1 78 ? 6.424 -11.247 -3.724 1.00 60.16 78 PRO A C 1
ATOM 647 O O . PRO A 1 78 ? 5.819 -10.907 -2.703 1.00 60.16 78 PRO A O 1
ATOM 650 N N . SER A 1 79 ? 6.894 -10.372 -4.614 1.00 69.75 79 SER A N 1
ATOM 651 C CA . SER A 1 79 ? 6.538 -8.959 -4.533 1.00 69.75 79 SER A CA 1
ATOM 652 C C . SER A 1 79 ? 5.012 -8.843 -4.465 1.00 69.75 79 SER A C 1
ATOM 654 O O . SER A 1 79 ? 4.324 -9.502 -5.251 1.00 69.75 79 SER A O 1
ATOM 656 N N . PRO A 1 80 ? 4.470 -8.031 -3.544 1.00 81.12 80 PRO A N 1
ATOM 657 C CA . PRO A 1 80 ? 3.036 -7.800 -3.473 1.00 81.12 80 PRO A CA 1
ATOM 658 C C . PRO A 1 80 ? 2.522 -7.065 -4.717 1.00 81.12 80 PRO A C 1
ATOM 660 O O . PRO A 1 80 ? 1.323 -7.067 -4.957 1.00 81.12 80 PRO A O 1
ATOM 663 N N . MET A 1 81 ? 3.402 -6.460 -5.522 1.00 83.56 81 MET A N 1
ATOM 664 C CA . MET A 1 81 ? 3.056 -5.939 -6.843 1.00 83.56 81 MET A CA 1
ATOM 665 C C . MET A 1 81 ? 3.346 -6.976 -7.926 1.00 83.56 81 MET A C 1
ATOM 667 O O . MET A 1 81 ? 4.476 -7.456 -8.032 1.00 83.56 81 MET A O 1
ATOM 671 N N . GLN A 1 82 ? 2.359 -7.253 -8.775 1.00 83.50 82 GLN A N 1
ATOM 672 C CA . GLN A 1 82 ? 2.518 -8.079 -9.971 1.00 83.50 82 GLN A CA 1
ATOM 673 C C . GLN A 1 82 ? 2.022 -7.333 -11.209 1.00 83.50 82 GLN A C 1
ATOM 675 O O . GLN A 1 82 ? 0.998 -6.649 -11.158 1.00 83.50 82 GLN A O 1
ATOM 680 N N . SER A 1 83 ? 2.744 -7.466 -12.320 1.00 82.25 83 SER A N 1
ATOM 681 C CA . SER A 1 83 ? 2.270 -7.039 -13.633 1.00 82.25 83 SER A CA 1
ATOM 682 C C . SER A 1 83 ? 1.471 -8.163 -14.287 1.00 82.25 83 SER A C 1
ATOM 684 O O . SER A 1 83 ? 1.813 -9.341 -14.192 1.00 82.25 83 SER A O 1
ATOM 686 N N . SER A 1 84 ? 0.390 -7.792 -14.952 1.00 81.81 84 SER A N 1
ATOM 687 C CA . SER A 1 84 ? -0.410 -8.685 -15.778 1.00 81.81 84 SER A CA 1
ATOM 688 C C . SER A 1 84 ? 0.044 -8.590 -17.243 1.00 81.81 84 SER A C 1
ATOM 690 O O . SER A 1 84 ? 0.610 -7.565 -17.637 1.00 81.81 84 SER A O 1
ATOM 692 N N . PRO A 1 85 ? -0.203 -9.621 -18.078 1.00 79.25 85 PRO A N 1
ATOM 693 C CA . PRO A 1 85 ? 0.117 -9.584 -19.508 1.00 79.25 85 PRO A CA 1
ATOM 694 C C . PRO A 1 85 ? -0.525 -8.412 -20.268 1.00 79.25 85 PRO A C 1
ATOM 696 O O . PRO A 1 85 ? -0.015 -8.010 -21.307 1.00 79.25 85 PRO A O 1
ATOM 699 N N . ASP A 1 86 ? -1.617 -7.843 -19.743 1.00 79.69 86 ASP A N 1
ATOM 700 C CA . ASP A 1 86 ? -2.288 -6.650 -20.283 1.00 79.69 86 ASP A CA 1
ATOM 701 C C . ASP A 1 86 ? -1.581 -5.322 -19.936 1.00 79.69 86 ASP A C 1
ATOM 703 O O . ASP A 1 86 ? -2.108 -4.250 -20.225 1.00 79.69 86 ASP A O 1
ATOM 707 N N . GLY A 1 87 ? -0.408 -5.373 -19.297 1.00 78.69 87 GLY A N 1
ATOM 708 C CA . GLY A 1 87 ? 0.371 -4.197 -18.903 1.00 78.69 87 GLY A CA 1
ATOM 709 C C . GLY A 1 87 ? -0.130 -3.501 -17.636 1.00 78.69 87 GLY A C 1
ATOM 710 O O . GLY A 1 87 ? 0.441 -2.487 -17.235 1.00 78.69 87 GLY A O 1
ATOM 711 N N . ARG A 1 88 ? -1.170 -4.029 -16.977 1.00 84.44 88 ARG A N 1
ATOM 712 C CA . ARG A 1 88 ? -1.691 -3.471 -15.723 1.00 84.44 88 ARG A CA 1
ATOM 713 C C . ARG A 1 88 ? -0.962 -4.016 -14.503 1.00 84.44 88 ARG A C 1
ATOM 715 O O . ARG A 1 88 ? -0.475 -5.145 -14.498 1.00 84.44 88 ARG A O 1
ATOM 722 N N . TYR A 1 89 ? -0.969 -3.228 -13.433 1.00 86.94 89 TYR A N 1
ATOM 723 C CA . TYR A 1 89 ? -0.367 -3.587 -12.152 1.00 86.94 89 TYR A CA 1
ATOM 724 C C . TYR A 1 89 ? -1.435 -3.938 -11.127 1.00 86.94 89 TYR A C 1
ATOM 726 O O . TYR A 1 89 ? -2.466 -3.268 -11.013 1.00 86.94 89 TYR A O 1
ATOM 734 N N . TYR A 1 90 ? -1.166 -4.989 -10.364 1.00 88.81 90 TYR A N 1
ATOM 735 C CA . TYR A 1 90 ? -2.057 -5.512 -9.345 1.00 88.81 90 TYR A CA 1
ATOM 736 C C . TYR A 1 90 ? -1.320 -5.653 -8.019 1.00 88.81 90 TYR A C 1
ATOM 738 O O . TYR A 1 90 ? -0.212 -6.187 -7.957 1.00 88.81 90 TYR A O 1
ATOM 746 N N . LEU A 1 91 ? -1.981 -5.225 -6.948 1.00 88.7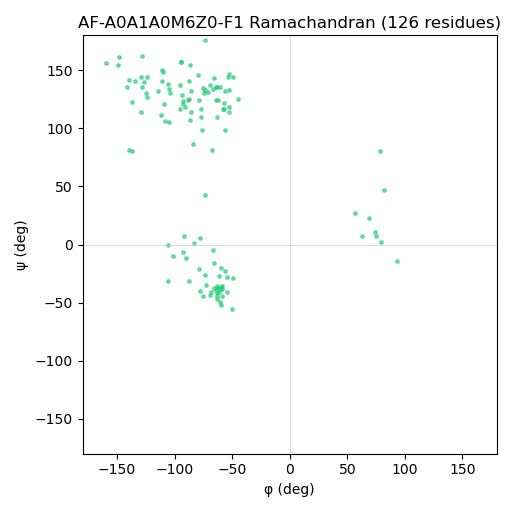5 91 LEU A N 1
ATOM 747 C CA . LEU A 1 91 ? -1.631 -5.617 -5.595 1.00 88.75 91 LEU A CA 1
ATOM 748 C C . LEU A 1 91 ? -2.158 -7.036 -5.366 1.00 88.75 91 LEU A C 1
ATOM 750 O O . LEU A 1 91 ? -3.370 -7.238 -5.272 1.00 88.75 91 LEU A O 1
ATOM 754 N N . VAL A 1 92 ? -1.249 -8.000 -5.275 1.00 87.88 92 VAL A N 1
ATOM 755 C CA . VAL A 1 92 ? -1.528 -9.416 -5.047 1.00 87.88 92 VAL A CA 1
ATOM 756 C C . VAL A 1 92 ? -1.029 -9.804 -3.661 1.00 87.88 92 VAL A C 1
ATOM 758 O O . VAL A 1 92 ? 0.166 -9.859 -3.381 1.00 87.88 92 VAL A O 1
ATOM 761 N N . LEU A 1 93 ? -1.974 -10.088 -2.778 1.00 83.88 93 LEU A N 1
ATOM 762 C CA . LEU A 1 93 ? -1.749 -10.561 -1.420 1.00 83.88 93 LEU A CA 1
ATOM 763 C C . LEU A 1 93 ? -2.584 -11.826 -1.188 1.00 83.88 93 LEU A C 1
ATOM 765 O O . LEU A 1 93 ? -3.534 -12.079 -1.931 1.00 83.88 93 LEU A O 1
ATOM 769 N N . PRO A 1 94 ? -2.280 -12.640 -0.162 1.00 77.75 94 PRO A N 1
ATOM 770 C CA . PRO A 1 94 ? -3.083 -13.819 0.146 1.00 77.75 94 PRO A CA 1
ATOM 771 C C . PRO A 1 94 ? -4.571 -13.468 0.303 1.00 77.75 94 PRO A C 1
ATOM 773 O O . PRO A 1 94 ? -4.956 -12.738 1.216 1.00 77.75 94 PRO A O 1
ATOM 776 N N . GLY A 1 95 ? -5.395 -13.970 -0.620 1.00 78.62 95 GLY A N 1
ATOM 777 C CA . GLY A 1 95 ? -6.832 -13.706 -0.671 1.00 78.62 95 GLY A CA 1
ATOM 778 C C . GLY A 1 95 ? -7.230 -12.313 -1.176 1.00 78.62 95 GLY A C 1
ATOM 779 O O . GLY A 1 95 ? -8.404 -11.979 -1.095 1.00 78.62 95 GLY A O 1
ATOM 780 N N . LEU A 1 96 ? -6.321 -11.473 -1.672 1.00 84.00 96 LEU A N 1
ATOM 781 C CA . LEU A 1 96 ? -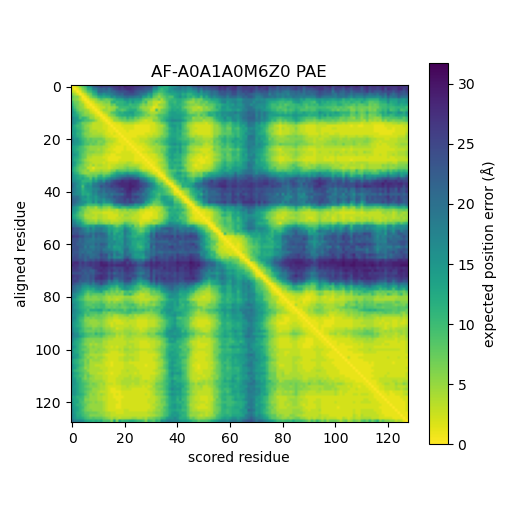6.644 -10.132 -2.164 1.00 84.00 96 LEU A CA 1
ATOM 782 C C . LEU A 1 96 ? -5.908 -9.836 -3.470 1.00 84.00 96 LEU A C 1
ATOM 784 O O . LEU A 1 96 ? -4.682 -9.813 -3.501 1.00 84.00 96 LEU A O 1
ATOM 788 N N . THR A 1 97 ? -6.666 -9.516 -4.514 1.00 90.75 97 THR A N 1
ATOM 789 C CA . THR A 1 97 ? -6.126 -9.037 -5.787 1.00 90.75 97 THR A CA 1
ATOM 790 C C . THR A 1 97 ? -6.859 -7.764 -6.175 1.00 90.75 97 THR A C 1
ATOM 792 O O . THR A 1 97 ? -8.060 -7.799 -6.425 1.00 90.75 97 THR A O 1
ATOM 795 N N . LEU A 1 98 ? -6.150 -6.636 -6.195 1.00 90.19 98 LEU A N 1
ATOM 796 C CA . LEU A 1 98 ? -6.712 -5.326 -6.531 1.00 90.19 98 LEU A CA 1
ATOM 797 C C . LEU A 1 98 ? -5.872 -4.642 -7.601 1.00 90.19 98 LEU A C 1
ATOM 799 O O . LEU A 1 98 ? -4.649 -4.745 -7.584 1.00 90.19 98 LEU A O 1
ATOM 803 N N . ARG A 1 99 ? -6.515 -3.898 -8.504 1.00 89.75 99 ARG A N 1
ATOM 804 C CA . ARG A 1 99 ? -5.802 -3.045 -9.466 1.00 89.75 99 ARG A CA 1
ATOM 805 C C . ARG A 1 99 ? -5.092 -1.915 -8.737 1.00 89.75 99 ARG A C 1
ATOM 807 O O . ARG A 1 99 ? -5.703 -1.230 -7.918 1.00 89.75 99 ARG A O 1
ATOM 814 N N . TRP A 1 100 ? -3.831 -1.679 -9.081 1.00 88.81 100 TRP A N 1
ATOM 815 C CA . TRP A 1 100 ? -3.021 -0.640 -8.450 1.00 88.81 100 TRP A CA 1
ATOM 816 C C . TRP A 1 100 ? -3.615 0.763 -8.620 1.00 88.81 100 TRP A C 1
ATOM 818 O O . TRP A 1 100 ? -3.635 1.544 -7.673 1.00 88.81 100 TRP A O 1
ATOM 828 N N . GLU A 1 101 ? -4.215 1.024 -9.782 1.00 86.88 101 GLU A N 1
ATOM 829 C CA . GLU A 1 101 ? -4.949 2.256 -10.110 1.00 86.88 101 GLU A CA 1
ATOM 830 C C . GLU A 1 101 ? -6.058 2.594 -9.098 1.00 86.88 101 GLU A C 1
ATOM 832 O O . GLU A 1 101 ? -6.393 3.760 -8.907 1.00 86.88 101 GLU A O 1
ATOM 837 N N . LYS A 1 102 ? -6.636 1.583 -8.436 1.00 89.38 102 LYS A N 1
ATOM 838 C CA . LYS A 1 102 ? -7.639 1.774 -7.379 1.00 89.38 102 LYS A CA 1
ATOM 839 C C . LYS A 1 102 ? -7.001 1.956 -6.007 1.00 89.38 102 LYS A C 1
ATOM 841 O O . LYS A 1 102 ? -7.548 2.672 -5.179 1.00 89.38 102 LYS A O 1
ATOM 846 N N . VAL A 1 103 ? -5.852 1.326 -5.765 1.00 89.62 103 VAL A N 1
ATOM 847 C CA . VAL A 1 103 ? -5.158 1.349 -4.470 1.00 89.62 103 VAL A CA 1
ATOM 848 C C . VAL A 1 103 ? -4.450 2.683 -4.226 1.00 89.62 103 VAL A C 1
ATOM 850 O O . VAL A 1 103 ? -4.584 3.231 -3.135 1.00 89.62 103 VAL A O 1
ATOM 853 N N . GLY A 1 104 ? -3.743 3.229 -5.221 1.00 87.44 104 GLY A N 1
ATOM 854 C CA . GLY A 1 104 ? -2.967 4.472 -5.086 1.00 87.44 104 GLY A CA 1
ATOM 855 C C . GLY A 1 104 ? -3.761 5.641 -4.477 1.00 87.44 104 GLY A C 1
ATOM 856 O O . GLY A 1 104 ? -3.390 6.108 -3.400 1.00 87.44 104 GLY A O 1
ATOM 857 N N . PRO A 1 105 ? -4.916 6.026 -5.055 1.00 89.62 105 PRO A N 1
ATOM 858 C CA . PRO A 1 105 ? -5.729 7.130 -4.535 1.00 89.62 105 PRO A CA 1
ATOM 859 C C . PRO A 1 105 ? -6.251 6.921 -3.105 1.00 89.62 105 PRO A C 1
ATOM 861 O O . PRO A 1 105 ? -6.525 7.884 -2.391 1.00 89.62 105 PRO A O 1
ATOM 864 N N . ILE A 1 106 ? -6.425 5.669 -2.667 1.00 92.06 106 ILE A N 1
ATOM 865 C CA . ILE A 1 106 ? -6.835 5.351 -1.290 1.00 92.06 106 ILE A CA 1
ATOM 866 C C . ILE A 1 106 ? -5.693 5.689 -0.332 1.00 92.06 106 ILE A C 1
ATOM 868 O O . ILE A 1 106 ? -5.920 6.286 0.718 1.00 92.06 106 ILE A O 1
ATOM 872 N N . LEU A 1 107 ? -4.465 5.327 -0.703 1.00 91.00 107 LEU A N 1
ATOM 873 C CA . LEU A 1 107 ? -3.275 5.599 0.094 1.00 91.00 107 LEU A CA 1
ATOM 874 C C . LEU A 1 107 ? -2.997 7.103 0.205 1.00 91.00 107 LEU A C 1
ATOM 876 O O . LEU A 1 107 ? -2.643 7.561 1.290 1.00 91.00 107 LEU A O 1
ATOM 880 N N . ASP A 1 108 ? -3.239 7.872 -0.858 1.00 89.56 108 ASP A N 1
ATOM 881 C CA . ASP A 1 108 ? -3.113 9.336 -0.836 1.00 89.56 108 ASP A CA 1
ATOM 882 C C . ASP A 1 108 ? -4.070 9.966 0.184 1.00 89.56 108 ASP A C 1
ATOM 884 O O . ASP A 1 108 ? -3.638 10.689 1.082 1.00 89.56 108 ASP A O 1
ATOM 888 N N . ARG A 1 109 ? -5.356 9.590 0.144 1.00 90.56 109 ARG A N 1
ATOM 889 C CA . ARG A 1 109 ? -6.363 10.073 1.111 1.00 90.56 109 ARG A CA 1
ATOM 890 C C . ARG A 1 109 ? -6.020 9.701 2.553 1.00 90.56 109 ARG A C 1
ATOM 892 O O . ARG A 1 109 ? -6.272 10.475 3.474 1.00 90.56 109 ARG A O 1
ATOM 899 N N . LEU A 1 110 ? -5.476 8.505 2.776 1.00 91.44 110 LEU A N 1
ATOM 900 C CA . LEU A 1 110 ? -5.046 8.071 4.109 1.00 91.44 110 LEU A CA 1
ATOM 901 C C . LEU A 1 110 ? -3.837 8.879 4.592 1.00 91.44 110 LEU A C 1
ATOM 903 O O . LEU A 1 110 ? -3.791 9.274 5.757 1.00 91.44 110 LEU A O 1
ATOM 907 N N . ALA A 1 111 ? -2.883 9.163 3.705 1.00 88.31 111 ALA A N 1
ATOM 908 C CA . ALA A 1 111 ? -1.730 9.996 4.016 1.00 88.31 111 ALA A CA 1
ATOM 909 C C . ALA A 1 111 ? -2.131 11.435 4.370 1.00 88.31 111 ALA A C 1
ATOM 911 O O . ALA A 1 111 ? -1.619 11.966 5.355 1.00 88.31 111 ALA A O 1
ATOM 912 N N . GLU A 1 112 ? -3.083 12.031 3.646 1.00 89.50 112 GLU A N 1
ATOM 913 C CA . GLU A 1 112 ? -3.656 13.352 3.960 1.00 89.50 112 GLU A CA 1
ATOM 914 C C . GLU A 1 112 ? -4.301 13.394 5.353 1.00 89.50 112 GLU A C 1
ATOM 916 O O . GLU A 1 112 ? -4.182 14.380 6.078 1.00 89.50 112 GLU A O 1
ATOM 921 N N . ARG A 1 113 ? -4.931 12.290 5.767 1.00 89.69 113 ARG A N 1
ATOM 922 C CA . ARG A 1 113 ? -5.535 12.123 7.101 1.00 89.69 113 ARG A CA 1
ATOM 923 C C . ARG A 1 113 ? -4.539 11.703 8.182 1.00 89.69 113 ARG A C 1
ATOM 925 O O . ARG A 1 113 ? -4.931 11.498 9.329 1.00 89.69 113 ARG A O 1
ATOM 932 N N . ASN A 1 114 ? -3.258 11.560 7.835 1.00 86.62 114 ASN A N 1
ATOM 933 C CA . ASN A 1 114 ? -2.203 11.047 8.711 1.00 86.62 114 ASN A CA 1
ATOM 934 C C . ASN A 1 114 ? -2.511 9.639 9.277 1.00 86.62 114 ASN A C 1
ATOM 936 O O . ASN A 1 114 ? -2.030 9.253 10.350 1.00 86.62 114 ASN A O 1
ATOM 940 N N . GLU A 1 115 ? -3.302 8.846 8.547 1.00 90.06 115 GLU A N 1
ATOM 941 C CA . GLU A 1 115 ? -3.616 7.461 8.881 1.00 90.06 115 GLU A CA 1
ATOM 942 C C . GLU A 1 115 ? -2.450 6.547 8.483 1.00 90.06 115 GLU A C 1
ATOM 944 O O . GLU A 1 115 ? -1.998 6.511 7.342 1.00 90.06 115 GLU A O 1
ATOM 949 N N . LYS A 1 116 ? -1.939 5.772 9.446 1.00 90.00 116 LYS A N 1
ATOM 950 C CA . LYS A 1 116 ? -0.741 4.925 9.256 1.00 90.00 116 LYS A CA 1
ATOM 951 C C . LYS A 1 116 ? -1.057 3.439 9.129 1.00 90.00 116 LYS A C 1
ATOM 953 O O . LYS A 1 116 ? -0.142 2.612 9.052 1.00 90.00 116 LYS A O 1
ATOM 958 N N . ARG A 1 117 ? -2.332 3.065 9.206 1.00 92.06 117 ARG A N 1
ATOM 959 C CA . ARG A 1 117 ? -2.786 1.673 9.246 1.00 92.06 117 ARG A CA 1
ATOM 960 C C . ARG A 1 117 ? -4.048 1.531 8.417 1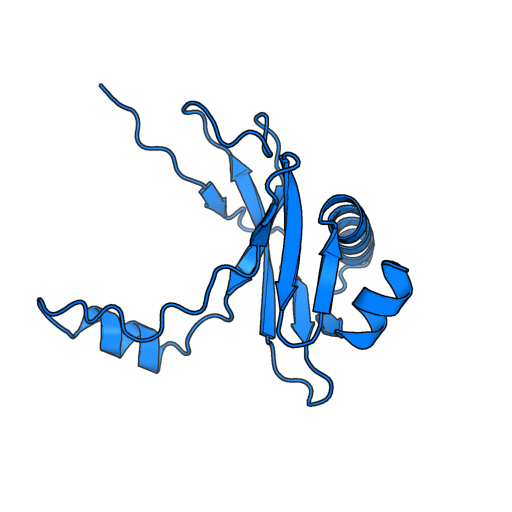.00 92.06 117 ARG A C 1
ATOM 962 O O . ARG A 1 117 ? -4.954 2.335 8.552 1.00 92.06 117 ARG A O 1
ATOM 969 N N . LEU A 1 118 ? -4.091 0.474 7.626 1.00 93.06 118 LEU A N 1
ATOM 970 C CA . LEU A 1 118 ? -5.230 0.082 6.817 1.00 93.06 118 LEU A CA 1
ATOM 971 C C . LEU A 1 118 ? -5.429 -1.423 6.989 1.00 93.06 118 LEU A C 1
ATOM 973 O O . LEU A 1 118 ? -4.450 -2.162 7.069 1.00 93.06 118 LEU A O 1
ATOM 977 N N . THR A 1 119 ? -6.662 -1.906 7.066 1.00 92.50 119 THR A N 1
ATOM 978 C CA . THR A 1 119 ? -6.940 -3.353 7.076 1.00 92.50 119 THR A CA 1
ATOM 979 C C . THR A 1 119 ? -7.241 -3.863 5.671 1.00 92.50 119 THR A C 1
ATOM 981 O O . THR A 1 119 ? -7.684 -3.104 4.811 1.00 92.50 119 THR A O 1
ATOM 984 N N . ILE A 1 120 ? -7.046 -5.164 5.431 1.00 90.19 120 ILE A N 1
ATOM 985 C CA . ILE A 1 120 ? -7.457 -5.814 4.173 1.00 90.19 120 ILE A CA 1
ATOM 986 C C . ILE A 1 120 ? -8.949 -5.572 3.892 1.00 90.19 120 ILE A C 1
ATOM 988 O O . ILE A 1 120 ? -9.308 -5.290 2.753 1.00 90.19 120 ILE A O 1
ATOM 992 N N . ALA A 1 121 ? -9.806 -5.642 4.915 1.00 90.19 121 ALA A N 1
ATOM 993 C CA . ALA A 1 121 ? -11.244 -5.421 4.771 1.00 90.19 121 ALA A CA 1
ATOM 994 C C . ALA A 1 121 ? -11.571 -3.988 4.318 1.00 90.19 121 ALA A C 1
ATOM 996 O O . ALA A 1 121 ? -12.309 -3.809 3.353 1.00 90.19 121 ALA A O 1
ATOM 997 N N . GLN A 1 122 ? -10.964 -2.977 4.950 1.00 91.56 122 GLN A N 1
ATOM 998 C CA . GLN A 1 122 ? -11.121 -1.576 4.538 1.00 91.56 122 GLN A CA 1
ATOM 999 C C . GLN A 1 122 ? -10.578 -1.340 3.130 1.00 91.56 122 GLN A C 1
ATOM 1001 O O . GLN A 1 122 ? -11.235 -0.699 2.319 1.00 91.56 122 GLN A O 1
ATOM 1006 N N . LEU A 1 123 ? -9.399 -1.888 2.816 1.00 91.38 123 LEU A N 1
ATOM 1007 C CA . LEU A 1 123 ? -8.807 -1.741 1.491 1.00 91.38 123 LEU A CA 1
ATOM 1008 C C . LEU A 1 123 ? -9.707 -2.349 0.408 1.00 91.38 123 LEU A C 1
ATOM 1010 O O . LEU A 1 123 ? -9.888 -1.732 -0.635 1.00 91.38 123 LEU A O 1
ATOM 1014 N N . ARG A 1 124 ? -10.311 -3.518 0.665 1.00 90.31 124 ARG A N 1
ATOM 1015 C CA . ARG A 1 124 ? -11.329 -4.099 -0.222 1.00 90.31 124 ARG A CA 1
ATOM 1016 C C . ARG A 1 124 ? -12.520 -3.166 -0.376 1.00 90.31 124 ARG A C 1
ATOM 1018 O O . ARG A 1 124 ? -12.880 -2.851 -1.495 1.00 90.31 124 ARG A O 1
ATOM 1025 N N . GLN A 1 125 ? -13.094 -2.699 0.730 1.00 90.56 125 GLN A N 1
ATOM 1026 C CA . GLN A 1 125 ? -14.267 -1.828 0.706 1.00 90.56 125 GLN A CA 1
ATOM 1027 C C . GLN A 1 125 ? -14.026 -0.531 -0.079 1.00 90.56 125 GLN A C 1
ATOM 1029 O O . GLN A 1 125 ? -14.918 -0.074 -0.780 1.00 90.56 125 GLN A O 1
ATOM 1034 N N . TYR A 1 126 ? -12.834 0.056 0.036 1.00 90.62 126 TYR A N 1
ATOM 1035 C CA . TYR A 1 126 ? -12.472 1.290 -0.661 1.00 90.62 126 TYR A CA 1
ATOM 1036 C C . TYR A 1 126 ? -12.096 1.084 -2.134 1.00 90.62 126 TYR A C 1
ATOM 1038 O O . TYR A 1 126 ? -12.120 2.050 -2.893 1.00 90.62 126 TYR A O 1
ATOM 1046 N N . ALA A 1 127 ? -11.709 -0.136 -2.521 1.00 87.19 127 ALA A N 1
ATOM 1047 C CA . ALA A 1 127 ? -11.276 -0.469 -3.878 1.00 87.19 127 ALA A CA 1
ATOM 1048 C C . ALA A 1 127 ? -12.345 -1.187 -4.725 1.00 87.19 127 ALA A C 1
ATOM 1050 O O . ALA A 1 127 ? -12.113 -1.364 -5.926 1.00 87.19 127 ALA A O 1
ATOM 1051 N N . SER A 1 128 ? -13.460 -1.607 -4.110 1.00 78.19 128 SER A N 1
ATOM 1052 C CA . SER A 1 128 ? -14.693 -2.060 -4.777 1.00 78.19 128 SER A CA 1
ATOM 1053 C C . SER A 1 128 ? -15.326 -0.938 -5.595 1.00 78.19 128 SER A C 1
ATOM 1055 O O . SER A 1 128 ? -15.753 -1.230 -6.732 1.00 78.19 128 SER A O 1
#

Foldseek 3Di:
DQPDWDWDFDPPAAKAFEAEPVRDGQWIWTWTATDDDDDPVVDDRDIFIAIHGDPDPVVVVVVVVPDPDDPDVDDPPPRLWDADPVRWIWRHDVVDTATVVQQGVVVVVCRVVVNRYDYPVRSVVSRD

Mean predicted aligned error: 10.75 Å

Solvent-accessible surface area (backbone atoms only — not comparable to full-atom values): 7895 Å² total; per-residue (Å²): 134,86,68,80,71,52,77,43,73,46,86,90,59,71,54,35,35,33,17,44,98,84,68,46,69,62,32,32,36,38,42,29,38,57,52,96,53,92,81,57,94,91,53,82,77,45,72,41,80,42,69,36,65,49,80,66,55,68,72,54,51,49,52,62,72,66,52,81,90,65,91,68,92,75,78,74,76,70,66,32,60,41,76,45,97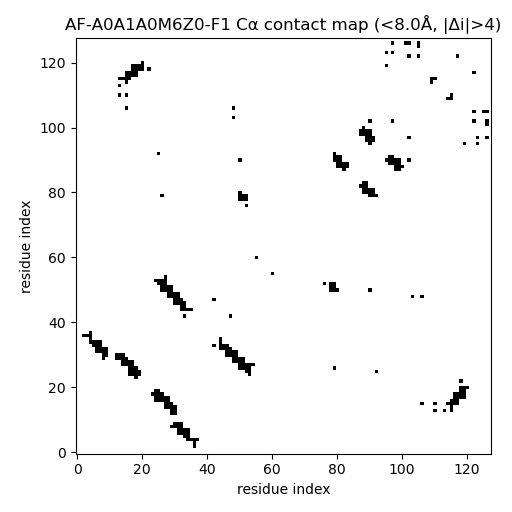,87,75,46,49,29,41,47,51,95,95,42,78,44,53,38,86,48,49,53,63,52,52,52,56,32,48,77,68,69,46,48,69,44,40,54,68,56,52,48,68,74,54,110

Secondary structure (DSSP, 8-state):
--PPPEEEE-TTS--EEEE-TTS-EEEEEEEEEEESSS--TT-SS--EEEEEE-PPPHHHHHHHHH-TT----S--PPPSEEE-TTS-EEEEETTEEEEHHHHHHHHHHHHHTT--EEEHHHHHHHH-

pLDDT: mean 71.92, std 18.32, range [34.34, 93.06]

Radius of gyration: 15.97 Å; Cα contacts (8 Å, |Δi|>4): 178; chains: 1; bounding box: 43×34×34 Å

Sequence (128 aa):
MTTADYWLPQPGRPKIKLLDERGRTVCVFGWYKHTQGALAPWATGEECWIPENKPQRDKQRRRMLQSDNKYRPGHQTPSPMQSSPDGRYYLVLPGLTLRWEKVGPILDRLAERNEKRLTIAQLRQYAS